Protein AF-A0A918SJ62-F1 (afdb_monomer_lite)

Foldseek 3Di:
DDPVVVVVVVVVVVLVVVLVVLVVVLVVVCCVPVVVVVVPVDDVPDDDDDDLCVCPPPPDPVSVVSSVVSVVSVVD

Radius of gyration: 15.67 Å; chains: 1; bounding box: 37×18×46 Å

Sequence (76 aa):
MTPYCEKIIFTYKILLEMHKELLTRTINVGMAREWAEVNWAFEVGDTYQFDIEQFRGTSDTNLNKLIFSLKNWKRL

Structure (mmCIF, N/CA/C/O backbone):
data_AF-A0A918SJ62-F1
#
_entry.id   AF-A0A918SJ62-F1
#
loop_
_atom_site.group_PDB
_atom_site.id
_atom_site.type_symbol
_atom_site.label_atom_id
_atom_site.label_alt_id
_atom_site.label_comp_id
_atom_site.label_asym_id
_atom_site.label_entity_id
_atom_site.label_seq_id
_atom_site.pdbx_PDB_ins_code
_atom_site.Cartn_x
_atom_site.Cartn_y
_atom_site.Cartn_z
_atom_site.occupancy
_atom_site.B_iso_or_equiv
_atom_site.auth_seq_id
_atom_site.auth_comp_id
_atom_site.auth_asym_id
_atom_site.auth_atom_id
_atom_site.pdbx_PDB_model_num
ATOM 1 N N . MET A 1 1 ? -21.819 3.211 21.029 1.00 61.12 1 MET A N 1
ATOM 2 C CA . MET A 1 1 ? -20.440 2.729 21.274 1.00 61.12 1 MET A CA 1
ATOM 3 C C . MET A 1 1 ? -19.728 3.768 22.131 1.00 61.12 1 MET A C 1
ATOM 5 O O . MET A 1 1 ? -20.248 4.868 22.250 1.00 61.12 1 MET A O 1
ATOM 9 N N . THR A 1 2 ? -18.616 3.453 22.804 1.00 76.69 2 THR A N 1
ATOM 10 C CA . THR A 1 2 ? -17.892 4.500 23.550 1.00 76.69 2 THR A CA 1
ATOM 11 C C . THR A 1 2 ? -17.127 5.402 22.568 1.00 76.69 2 THR A C 1
ATOM 13 O O . THR A 1 2 ? -16.608 4.890 21.570 1.00 76.69 2 THR A O 1
ATOM 16 N N . PRO A 1 3 ? -16.976 6.712 22.851 1.00 86.88 3 PRO A N 1
ATOM 17 C CA . PRO A 1 3 ? -16.210 7.631 21.998 1.00 86.88 3 PRO A CA 1
ATOM 18 C C . PRO A 1 3 ? -14.761 7.182 21.742 1.00 86.88 3 PRO A C 1
ATOM 20 O O . PRO A 1 3 ? -14.158 7.528 20.730 1.00 86.88 3 PRO A O 1
ATOM 23 N N . TYR A 1 4 ? -14.188 6.397 22.658 1.00 88.31 4 TYR A N 1
ATOM 24 C CA . TYR A 1 4 ? -12.870 5.783 22.502 1.00 88.31 4 TYR A CA 1
ATOM 25 C C . TYR A 1 4 ? -12.850 4.709 21.402 1.00 88.31 4 TYR A C 1
ATOM 27 O O . TYR A 1 4 ? -12.013 4.770 20.502 1.00 88.31 4 TYR A O 1
ATOM 35 N N . CYS A 1 5 ? -13.799 3.766 21.422 1.00 86.44 5 CYS A N 1
ATOM 36 C CA . CYS A 1 5 ? -13.879 2.710 20.410 1.00 86.44 5 CYS A CA 1
ATOM 37 C C . CYS A 1 5 ? -14.172 3.273 19.011 1.00 86.44 5 CYS A C 1
ATOM 39 O O . CYS A 1 5 ? -13.632 2.783 18.022 1.00 86.44 5 CYS A O 1
ATOM 41 N N . GLU A 1 6 ? -14.984 4.328 18.920 1.00 92.38 6 GLU A N 1
ATOM 42 C CA . GLU A 1 6 ? -15.269 5.012 17.651 1.00 92.38 6 GLU A CA 1
ATOM 43 C C . GLU A 1 6 ? -14.013 5.650 17.054 1.00 92.38 6 GLU A C 1
ATOM 45 O O . GLU A 1 6 ? -13.759 5.497 15.859 1.00 92.38 6 GLU A O 1
ATOM 50 N N . LYS A 1 7 ? -13.175 6.278 17.889 1.00 89.94 7 LYS A N 1
ATOM 51 C CA . LYS A 1 7 ? -11.878 6.813 17.455 1.00 89.94 7 LYS A CA 1
ATOM 52 C C . LYS A 1 7 ? -10.939 5.715 16.963 1.00 89.94 7 LYS A C 1
ATOM 54 O O . LYS A 1 7 ? -10.312 5.900 15.927 1.00 89.94 7 LYS A O 1
ATOM 5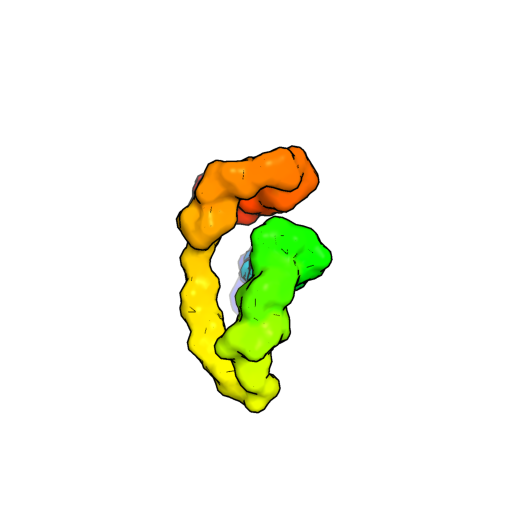9 N N . ILE A 1 8 ? -10.869 4.570 17.648 1.00 91.00 8 ILE A N 1
ATOM 60 C CA . ILE A 1 8 ? -10.055 3.428 17.191 1.00 91.00 8 ILE A CA 1
ATOM 61 C C . ILE A 1 8 ? -10.516 2.954 15.812 1.00 91.00 8 ILE A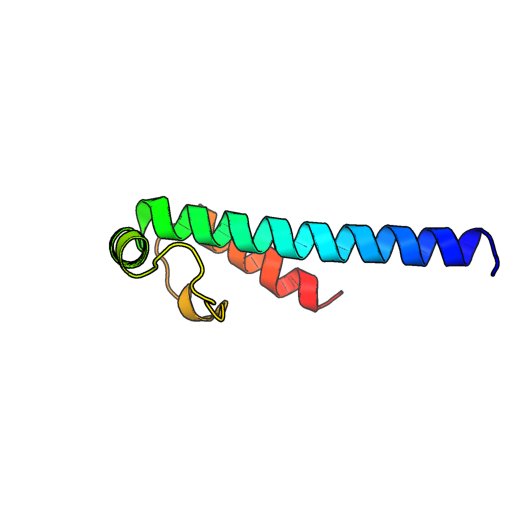 C 1
ATOM 63 O O . ILE A 1 8 ? -9.699 2.814 14.905 1.00 91.00 8 ILE A O 1
ATOM 67 N N . ILE A 1 9 ? -11.820 2.741 15.635 1.00 91.25 9 ILE A N 1
ATOM 68 C CA . ILE A 1 9 ? -12.373 2.239 14.372 1.00 91.25 9 ILE A CA 1
ATOM 69 C C . ILE A 1 9 ? -12.159 3.243 13.242 1.00 91.25 9 ILE A C 1
ATOM 71 O O . ILE A 1 9 ? -11.816 2.847 12.130 1.00 91.25 9 ILE A O 1
ATOM 75 N N . PHE A 1 10 ? -12.339 4.536 13.510 1.00 93.19 10 PHE A N 1
ATOM 76 C CA . PHE A 1 10 ? -12.099 5.577 12.518 1.00 93.19 10 PHE A CA 1
ATOM 77 C C . PHE A 1 10 ? -10.628 5.630 12.094 1.00 93.19 10 PHE A C 1
ATOM 79 O O . PHE A 1 10 ? -10.335 5.592 10.900 1.00 93.19 10 PHE A O 1
ATOM 86 N N . THR A 1 11 ? -9.703 5.620 13.056 1.00 93.56 11 THR A N 1
ATOM 87 C CA . THR A 1 11 ? -8.262 5.565 12.781 1.00 93.56 11 THR A CA 1
ATOM 88 C C . THR A 1 11 ? -7.899 4.322 11.975 1.00 93.56 11 THR A C 1
ATOM 90 O O . THR A 1 11 ? -7.183 4.423 10.984 1.00 93.56 11 THR A O 1
ATOM 93 N N . TYR A 1 1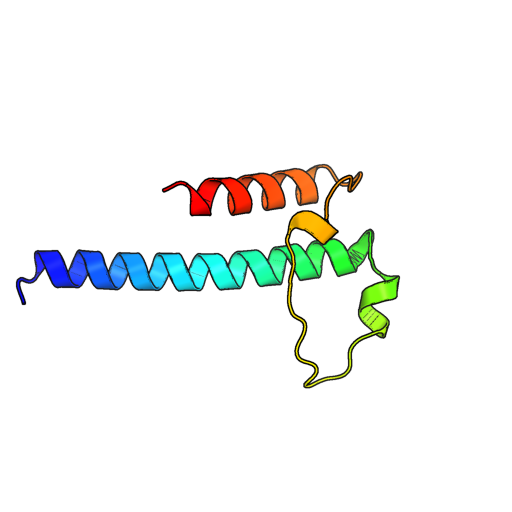2 ? -8.438 3.158 12.338 1.00 91.38 12 TYR A N 1
ATOM 94 C CA . TYR A 1 12 ? -8.203 1.917 11.602 1.00 91.38 12 TYR A CA 1
ATOM 95 C C . TYR A 1 12 ? -8.703 1.990 10.151 1.00 91.38 12 TYR A C 1
ATOM 97 O O . TYR A 1 12 ? -7.992 1.589 9.232 1.00 91.38 12 TYR A O 1
ATOM 105 N N . LYS A 1 13 ? -9.888 2.566 9.916 1.00 90.12 13 LYS A N 1
ATOM 106 C CA . LYS A 1 13 ? -10.405 2.783 8.556 1.00 90.12 13 LYS A CA 1
ATOM 107 C C . LYS A 1 13 ? -9.496 3.702 7.740 1.00 90.12 13 LYS A C 1
ATOM 109 O O . LYS A 1 13 ? -9.215 3.388 6.590 1.00 90.12 13 LYS A O 1
ATOM 114 N N . ILE A 1 14 ? -8.992 4.787 8.333 1.00 94.81 14 ILE A N 1
ATOM 115 C CA . ILE A 1 14 ? -8.021 5.666 7.664 1.00 94.81 14 ILE A CA 1
ATOM 116 C C . ILE A 1 14 ? -6.747 4.896 7.315 1.00 94.81 14 ILE A C 1
ATOM 118 O O . ILE A 1 14 ? -6.270 4.993 6.190 1.00 94.81 14 ILE A O 1
ATOM 122 N N . LEU A 1 15 ? -6.217 4.101 8.247 1.00 89.69 15 LEU A N 1
ATOM 123 C CA . LEU A 1 15 ? -5.023 3.285 8.016 1.00 89.69 15 LEU A CA 1
ATOM 124 C C . LEU A 1 15 ? -5.218 2.300 6.853 1.00 89.69 15 LEU A C 1
ATOM 126 O O . LEU A 1 15 ? -4.310 2.132 6.040 1.00 89.69 15 LEU A O 1
ATOM 130 N N . LEU A 1 16 ? -6.402 1.692 6.732 1.00 84.69 16 LEU A N 1
ATOM 131 C CA . LEU A 1 16 ? -6.741 0.826 5.601 1.00 84.69 16 LEU A CA 1
ATOM 132 C C . LEU A 1 16 ? -6.788 1.585 4.270 1.00 84.69 16 LEU A C 1
ATOM 134 O O . LEU A 1 16 ? -6.244 1.100 3.279 1.00 84.69 16 LEU A O 1
ATOM 138 N N . GLU A 1 17 ? -7.404 2.766 4.230 1.00 86.94 17 GLU A N 1
ATOM 139 C CA . GLU A 1 17 ? -7.459 3.572 3.003 1.00 86.94 17 GLU A CA 1
ATOM 140 C C . GLU A 1 17 ? -6.074 4.093 2.599 1.00 86.94 17 GLU A C 1
ATOM 142 O O . GLU A 1 17 ? -5.696 4.009 1.432 1.00 86.94 17 GLU A O 1
ATOM 147 N N . MET A 1 18 ? -5.259 4.529 3.564 1.00 87.62 18 MET A N 1
ATOM 148 C CA . MET A 1 18 ? -3.869 4.915 3.305 1.00 87.62 18 MET A CA 1
ATOM 149 C C . MET A 1 18 ? -3.045 3.743 2.769 1.00 87.62 18 MET A C 1
ATOM 151 O O . MET A 1 18 ? -2.220 3.940 1.880 1.00 87.62 18 MET A O 1
ATOM 155 N N . HIS A 1 19 ? -3.276 2.523 3.265 1.00 85.25 19 HIS A N 1
ATOM 156 C CA . HIS A 1 19 ? -2.610 1.332 2.743 1.00 85.25 19 HIS A CA 1
ATOM 157 C C . HIS A 1 19 ? -2.954 1.089 1.267 1.00 85.25 19 HIS A C 1
ATOM 159 O O . HIS A 1 19 ? -2.050 0.848 0.468 1.00 85.25 19 HIS A O 1
ATOM 165 N N . LYS A 1 20 ? -4.236 1.201 0.889 1.00 82.12 20 LYS A N 1
ATOM 166 C CA . LYS A 1 20 ? -4.674 1.071 -0.512 1.00 82.12 20 LYS A CA 1
ATOM 167 C C . LYS A 1 20 ? -4.053 2.148 -1.402 1.00 82.12 20 LYS A C 1
ATOM 169 O O . LYS A 1 20 ? -3.523 1.831 -2.459 1.00 82.12 20 LYS A O 1
ATOM 174 N N . GLU A 1 21 ? -4.065 3.402 -0.959 1.00 86.31 21 GLU A N 1
ATOM 175 C CA . GLU A 1 21 ? -3.489 4.520 -1.716 1.00 86.31 21 GLU A CA 1
ATOM 176 C C . GLU A 1 21 ? -1.973 4.355 -1.913 1.00 86.31 21 GLU A C 1
ATOM 178 O O . GLU A 1 21 ? -1.451 4.539 -3.014 1.00 86.31 21 GLU A O 1
ATOM 183 N N . LEU A 1 22 ? -1.250 3.958 -0.860 1.00 84.06 22 LEU A N 1
ATOM 184 C CA . LEU A 1 22 ? 0.188 3.694 -0.937 1.00 84.06 22 LEU A CA 1
ATOM 185 C C . LEU A 1 22 ? 0.508 2.536 -1.884 1.00 84.06 22 LEU A C 1
ATOM 187 O O . LEU A 1 22 ? 1.493 2.610 -2.620 1.00 84.06 22 LEU A O 1
ATOM 191 N N . LEU A 1 23 ? -0.321 1.491 -1.892 1.00 80.62 23 LEU A N 1
ATOM 192 C CA . LEU A 1 23 ? -0.197 0.367 -2.814 1.00 80.62 23 LEU A CA 1
ATOM 193 C C . LEU A 1 23 ? -0.307 0.834 -4.269 1.00 80.62 23 LEU A C 1
ATOM 195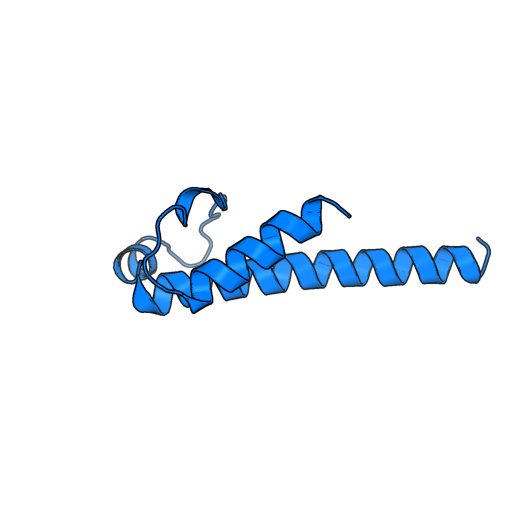 O O . LEU A 1 23 ? 0.618 0.617 -5.049 1.00 80.62 23 LEU A O 1
ATOM 199 N N . THR A 1 24 ? -1.383 1.549 -4.602 1.00 83.12 24 THR A N 1
ATOM 200 C CA . THR A 1 24 ? -1.618 2.104 -5.943 1.00 83.12 24 THR A CA 1
ATOM 201 C C . THR A 1 24 ? -0.462 2.990 -6.396 1.00 83.12 24 THR A C 1
ATOM 203 O O . THR A 1 24 ? 0.055 2.838 -7.501 1.00 83.12 24 THR A O 1
ATOM 206 N N . ARG A 1 25 ? 0.019 3.886 -5.528 1.00 83.06 25 ARG A N 1
ATOM 207 C CA . ARG A 1 25 ? 1.164 4.752 -5.851 1.00 83.06 25 ARG A CA 1
ATOM 208 C C . ARG A 1 25 ? 2.451 3.969 -6.070 1.00 83.06 25 ARG A C 1
ATOM 210 O O . ARG A 1 25 ? 3.202 4.299 -6.982 1.00 83.06 25 ARG A O 1
ATOM 217 N N . THR A 1 26 ? 2.703 2.945 -5.259 1.00 82.56 26 THR A N 1
ATOM 218 C CA . THR A 1 26 ? 3.877 2.073 -5.416 1.00 82.56 26 THR A CA 1
ATOM 219 C C . THR A 1 26 ? 3.850 1.379 -6.773 1.00 82.56 26 THR A C 1
ATOM 221 O O . THR A 1 26 ? 4.872 1.333 -7.455 1.00 82.56 26 THR A O 1
ATOM 224 N N . ILE A 1 27 ? 2.670 0.923 -7.200 1.00 78.81 27 ILE A N 1
ATOM 225 C CA . ILE A 1 27 ? 2.482 0.320 -8.517 1.00 78.81 27 ILE A CA 1
ATOM 226 C C . ILE A 1 27 ? 2.799 1.316 -9.626 1.00 78.81 27 ILE A C 1
ATOM 228 O O . ILE A 1 27 ? 3.618 1.023 -10.492 1.00 78.81 27 ILE A O 1
ATOM 232 N N . ASN A 1 28 ? 2.221 2.514 -9.554 1.00 80.94 28 ASN A N 1
ATOM 233 C CA . ASN A 1 28 ? 2.450 3.557 -10.551 1.00 80.94 28 ASN A CA 1
ATOM 234 C C . ASN A 1 28 ? 3.935 3.943 -10.650 1.00 80.94 28 ASN A C 1
ATOM 236 O O . ASN A 1 28 ? 4.432 4.181 -11.746 1.00 80.94 28 ASN A O 1
ATOM 240 N N . VAL A 1 29 ? 4.666 3.967 -9.529 1.00 84.88 29 VAL A N 1
ATOM 241 C CA . VAL A 1 29 ? 6.121 4.202 -9.523 1.00 84.88 29 VAL A CA 1
ATOM 242 C C . VAL A 1 29 ? 6.867 3.077 -10.242 1.00 84.88 29 VAL A C 1
ATOM 244 O O . VAL A 1 29 ? 7.757 3.356 -11.042 1.00 84.88 29 VAL A O 1
ATOM 247 N N . GLY A 1 30 ? 6.496 1.819 -9.999 1.00 79.75 30 GLY A N 1
ATOM 248 C CA . GLY A 1 30 ? 7.073 0.680 -10.713 1.00 79.75 30 GLY A CA 1
ATOM 249 C C . GLY A 1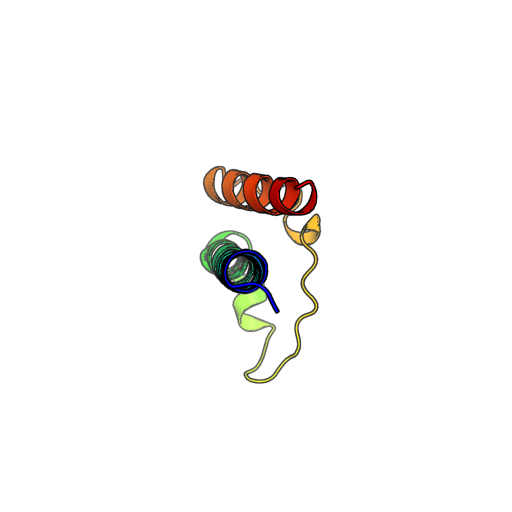 30 ? 6.777 0.706 -12.214 1.00 79.75 30 GLY A C 1
ATOM 250 O O . GLY A 1 30 ? 7.696 0.569 -13.024 1.00 79.75 30 GLY A O 1
ATOM 251 N N . MET A 1 31 ? 5.525 0.979 -12.590 1.00 78.56 31 MET A N 1
ATOM 252 C CA . MET A 1 31 ? 5.098 1.136 -13.985 1.00 78.56 31 MET A CA 1
ATOM 253 C C . MET A 1 31 ? 5.749 2.336 -14.674 1.00 78.56 31 MET A C 1
ATOM 255 O O . MET A 1 31 ? 5.942 2.311 -15.878 1.00 78.56 31 MET A O 1
ATOM 259 N N . ALA A 1 32 ? 6.131 3.387 -13.950 1.00 78.88 32 ALA A N 1
ATOM 260 C CA . ALA A 1 32 ? 6.801 4.533 -14.560 1.00 78.88 32 ALA A CA 1
ATOM 261 C C . ALA A 1 32 ? 8.231 4.218 -15.037 1.00 78.88 32 ALA A C 1
ATOM 263 O O . ALA A 1 32 ? 8.784 4.988 -15.824 1.00 78.88 32 ALA A O 1
ATOM 264 N N . ARG A 1 33 ? 8.853 3.133 -14.550 1.00 75.75 33 ARG A N 1
ATOM 265 C CA . ARG A 1 33 ? 10.266 2.846 -14.822 1.00 75.75 33 ARG A CA 1
ATOM 266 C C . ARG A 1 33 ? 10.546 1.390 -15.158 1.00 75.75 33 ARG A C 1
ATOM 268 O O . ARG A 1 33 ? 10.820 1.092 -16.313 1.00 75.75 33 ARG A O 1
ATOM 275 N N . GLU A 1 34 ? 10.526 0.501 -14.168 1.00 72.31 34 GLU A N 1
ATOM 276 C CA . GLU A 1 34 ? 10.948 -0.889 -14.380 1.00 72.31 34 GLU A CA 1
ATOM 277 C C . GLU A 1 34 ? 9.921 -1.707 -15.160 1.00 72.31 34 GLU A C 1
ATOM 279 O O . GLU A 1 34 ? 10.308 -2.632 -15.862 1.00 72.31 34 GLU A O 1
ATOM 284 N N . TRP A 1 35 ? 8.639 -1.342 -15.094 1.00 72.50 35 TRP A N 1
ATOM 285 C CA . TRP A 1 35 ? 7.554 -2.015 -15.816 1.00 72.50 35 TRP A CA 1
ATOM 286 C C . TRP A 1 35 ? 6.813 -1.075 -16.760 1.00 72.50 35 TRP A C 1
ATOM 288 O O . TRP A 1 35 ? 5.592 -1.148 -16.897 1.00 72.50 35 TRP A O 1
ATOM 298 N N . ALA A 1 36 ? 7.548 -0.179 -17.419 1.00 71.25 36 ALA A N 1
ATOM 299 C CA . ALA A 1 36 ? 6.981 0.758 -18.391 1.00 71.25 36 ALA A CA 1
ATOM 300 C C . ALA A 1 36 ? 6.173 0.061 -19.491 1.00 71.25 36 ALA A C 1
ATOM 302 O O . ALA A 1 36 ? 5.162 0.585 -19.947 1.00 71.25 36 ALA A O 1
ATOM 303 N N . GLU A 1 37 ? 6.576 -1.148 -19.861 1.00 67.56 37 GLU A N 1
ATOM 304 C CA . GLU A 1 37 ? 5.902 -2.013 -20.829 1.00 67.56 37 GLU A CA 1
ATOM 305 C C . GLU A 1 37 ? 4.545 -2.556 -20.349 1.00 67.56 37 GLU A C 1
ATOM 307 O O . GLU A 1 37 ? 3.631 -2.729 -21.151 1.00 67.56 37 GLU A O 1
ATOM 312 N N . VAL A 1 38 ? 4.350 -2.713 -19.037 1.00 66.44 38 VAL A N 1
ATOM 313 C CA . VAL A 1 38 ? 3.060 -3.107 -18.443 1.00 66.44 38 VAL A CA 1
ATOM 314 C C . VAL A 1 38 ? 2.053 -1.951 -18.467 1.00 66.44 38 VAL A C 1
ATOM 316 O O . VAL A 1 38 ? 0.847 -2.177 -18.515 1.00 66.44 38 VAL A O 1
ATOM 319 N N . ASN A 1 39 ? 2.529 -0.704 -18.515 1.00 63.47 39 ASN A N 1
ATOM 320 C CA . ASN A 1 39 ? 1.683 0.493 -18.555 1.00 63.47 39 ASN A CA 1
ATOM 321 C C . ASN A 1 39 ? 0.806 0.577 -19.826 1.00 63.47 39 ASN A C 1
ATOM 323 O O . ASN A 1 39 ? -0.142 1.352 -19.875 1.00 63.47 39 ASN A O 1
ATOM 327 N N . TRP A 1 40 ? 1.124 -0.219 -20.852 1.00 65.38 40 TRP A N 1
ATOM 328 C CA . TRP A 1 40 ? 0.401 -0.291 -22.126 1.00 65.38 40 TRP A CA 1
ATOM 329 C C . TRP A 1 40 ? -0.510 -1.523 -22.215 1.00 65.38 40 TRP A C 1
ATOM 331 O O . TRP A 1 40 ? -1.239 -1.672 -23.190 1.00 65.38 40 TRP A O 1
ATOM 341 N N . ALA A 1 41 ? -0.447 -2.416 -21.223 1.00 67.88 41 ALA A N 1
ATOM 342 C CA . ALA A 1 41 ? -1.140 -3.702 -21.223 1.00 67.88 41 ALA A CA 1
ATOM 343 C C . ALA A 1 41 ? -2.532 -3.654 -20.568 1.00 67.88 41 ALA A C 1
ATOM 345 O O . ALA A 1 41 ? -3.211 -4.678 -20.545 1.00 67.88 41 ALA A O 1
ATOM 346 N N . PHE A 1 42 ? -2.943 -2.499 -20.033 1.00 66.00 42 PHE A N 1
ATOM 347 C CA . PHE A 1 42 ? -4.224 -2.318 -19.353 1.00 66.00 42 PHE A CA 1
ATOM 348 C C . PHE A 1 42 ? -5.037 -1.199 -19.998 1.00 66.00 42 PHE A C 1
ATOM 350 O O . PHE A 1 42 ? -4.531 -0.097 -20.224 1.00 66.00 42 PHE A O 1
ATOM 357 N N . GLU A 1 43 ? -6.314 -1.468 -20.243 1.00 66.94 43 GLU A N 1
ATOM 358 C CA . GLU A 1 43 ? -7.285 -0.472 -20.675 1.00 66.94 43 GLU A CA 1
ATOM 359 C C . GLU A 1 43 ? -8.028 0.140 -19.478 1.00 66.94 43 GLU A C 1
ATOM 361 O O . GLU A 1 43 ? -8.055 -0.384 -18.359 1.00 66.94 43 GLU A O 1
ATOM 366 N N . VAL A 1 44 ? -8.654 1.298 -19.705 1.00 66.25 44 VAL A N 1
ATOM 367 C CA . VAL A 1 44 ? -9.464 1.963 -18.678 1.00 66.25 44 VAL A CA 1
ATOM 368 C C . VAL A 1 44 ? -10.662 1.078 -18.329 1.00 66.25 44 VAL A C 1
ATOM 370 O O . VAL A 1 44 ? -11.571 0.912 -19.135 1.00 66.25 44 VAL A O 1
ATOM 373 N N . GLY A 1 45 ? -10.683 0.561 -17.100 1.00 71.75 45 GLY A N 1
ATOM 374 C CA . GLY A 1 45 ? -11.738 -0.328 -16.602 1.00 71.75 45 GLY A CA 1
ATOM 375 C C . GLY A 1 45 ? -11.267 -1.754 -16.319 1.00 71.75 45 GLY A C 1
ATOM 376 O O . GLY A 1 45 ? -11.999 -2.507 -15.673 1.00 71.75 45 GLY A O 1
ATOM 377 N N . ASP A 1 46 ? -10.044 -2.109 -16.719 1.00 70.19 46 ASP A N 1
ATOM 378 C CA . ASP A 1 46 ? -9.475 -3.412 -16.396 1.00 70.19 46 ASP A CA 1
ATOM 379 C C . ASP A 1 46 ? -9.281 -3.589 -14.889 1.00 70.19 46 ASP A C 1
ATOM 381 O O . ASP A 1 46 ? -8.808 -2.708 -14.165 1.00 70.19 46 ASP A O 1
ATOM 385 N N . THR A 1 47 ? -9.647 -4.776 -14.404 1.00 60.72 47 THR A N 1
ATOM 386 C CA . THR A 1 47 ? -9.419 -5.158 -13.011 1.00 60.72 47 THR A CA 1
ATOM 387 C C . THR A 1 47 ? -8.087 -5.880 -12.910 1.00 60.72 47 THR A C 1
ATOM 389 O O . THR A 1 47 ? -7.976 -7.058 -13.240 1.00 60.72 47 THR A O 1
ATOM 392 N N . TYR A 1 48 ? -7.070 -5.180 -12.419 1.00 68.19 48 TYR A N 1
ATOM 393 C CA . TYR A 1 48 ? -5.783 -5.789 -12.124 1.00 68.19 48 TYR A CA 1
ATOM 394 C C . TYR A 1 48 ? -5.760 -6.347 -10.701 1.00 68.19 48 TYR A C 1
ATOM 396 O O . TYR A 1 48 ? -5.871 -5.611 -9.716 1.00 68.19 48 TYR A O 1
ATOM 404 N N . GLN A 1 49 ? -5.597 -7.664 -10.584 1.00 67.25 49 GLN A N 1
ATOM 405 C CA . GLN A 1 49 ? -5.345 -8.297 -9.297 1.00 67.25 49 GLN A CA 1
ATOM 406 C C . GLN A 1 49 ? -3.859 -8.168 -8.968 1.00 67.25 49 GLN A C 1
ATOM 408 O O . GLN A 1 49 ? -3.011 -8.895 -9.483 1.00 67.25 49 GLN A O 1
ATOM 413 N N . PHE A 1 50 ? -3.557 -7.186 -8.126 1.00 67.88 50 PHE A N 1
ATOM 414 C CA . PHE A 1 50 ? -2.194 -6.894 -7.726 1.00 67.88 50 PHE A CA 1
ATOM 415 C C . PHE A 1 50 ? -1.618 -7.976 -6.802 1.00 67.88 50 PHE A C 1
ATOM 417 O O . PHE A 1 50 ? -2.214 -8.287 -5.765 1.00 67.88 50 PHE A O 1
ATOM 424 N N . ASP A 1 51 ? -0.417 -8.463 -7.123 1.00 73.31 51 ASP A N 1
ATOM 425 C CA . ASP A 1 51 ? 0.393 -9.287 -6.227 1.00 73.31 51 ASP A CA 1
ATOM 426 C C . ASP A 1 51 ? 1.741 -8.605 -5.965 1.00 73.31 51 ASP A C 1
ATOM 428 O O . ASP A 1 51 ? 2.533 -8.350 -6.867 1.00 73.31 51 ASP A O 1
ATOM 432 N N . ILE A 1 52 ? 2.036 -8.342 -4.692 1.00 73.06 52 ILE A N 1
ATOM 433 C CA . ILE A 1 52 ? 3.285 -7.699 -4.273 1.00 73.06 52 ILE A CA 1
ATOM 434 C C . ILE A 1 52 ? 4.533 -8.505 -4.651 1.00 73.06 52 ILE A C 1
ATOM 436 O O . ILE A 1 52 ? 5.620 -7.936 -4.755 1.00 73.06 52 ILE A O 1
ATOM 440 N N . GLU A 1 53 ? 4.393 -9.815 -4.866 1.00 75.88 53 GLU A N 1
ATOM 441 C CA . GLU A 1 53 ? 5.475 -10.671 -5.348 1.00 75.88 53 GLU A CA 1
ATOM 442 C C . GLU A 1 53 ? 5.858 -10.391 -6.802 1.00 75.88 53 GLU A C 1
ATOM 444 O O . GLU A 1 53 ? 6.975 -10.724 -7.192 1.00 75.88 53 GLU A O 1
ATOM 449 N N . GLN A 1 54 ? 5.013 -9.705 -7.580 1.00 73.62 54 GLN A N 1
ATOM 450 C CA . GLN A 1 54 ? 5.373 -9.264 -8.928 1.00 73.62 54 GLN A CA 1
ATOM 451 C C . GLN A 1 54 ? 6.618 -8.373 -8.879 1.00 73.62 54 GLN A C 1
ATOM 453 O O . GLN A 1 54 ? 7.496 -8.530 -9.715 1.00 73.62 54 GLN A O 1
ATOM 458 N N . PHE A 1 55 ? 6.759 -7.522 -7.851 1.00 76.31 55 PHE A N 1
ATOM 459 C CA . PHE A 1 55 ? 7.898 -6.606 -7.685 1.00 76.31 55 PHE A CA 1
ATOM 460 C C . PHE A 1 55 ? 9.164 -7.257 -7.127 1.00 76.31 55 PHE A C 1
ATOM 462 O O . PHE A 1 55 ? 10.138 -6.577 -6.788 1.00 76.31 55 PHE A O 1
ATOM 469 N N . ARG A 1 56 ? 9.173 -8.578 -6.970 1.00 75.31 56 ARG A N 1
ATOM 470 C CA . ARG A 1 56 ? 10.308 -9.273 -6.382 1.00 75.31 56 ARG A CA 1
ATOM 471 C C . ARG A 1 56 ? 11.530 -9.170 -7.295 1.00 75.31 56 ARG A C 1
ATOM 473 O O . ARG A 1 56 ? 11.494 -9.576 -8.447 1.00 75.31 56 ARG A O 1
ATOM 480 N N . GLY A 1 57 ? 12.640 -8.693 -6.735 1.00 74.75 57 GLY A N 1
ATOM 481 C CA . GLY A 1 57 ? 13.912 -8.610 -7.456 1.00 74.75 57 GLY A CA 1
ATOM 482 C C . GLY A 1 57 ? 14.073 -7.362 -8.326 1.00 74.75 57 GLY A C 1
ATOM 483 O O . GLY A 1 57 ? 15.034 -7.305 -9.087 1.00 74.75 57 GLY A O 1
ATOM 484 N N . THR A 1 58 ? 13.185 -6.370 -8.188 1.00 82.38 58 THR A N 1
ATOM 485 C CA . THR A 1 58 ? 13.385 -5.026 -8.752 1.00 82.38 58 THR A CA 1
ATOM 486 C C . THR A 1 58 ? 14.755 -4.461 -8.364 1.00 82.38 58 THR A C 1
ATOM 488 O O . THR A 1 58 ? 15.200 -4.613 -7.220 1.00 82.38 58 THR A O 1
ATOM 491 N N . SER A 1 59 ? 15.434 -3.811 -9.311 1.00 84.25 59 SER A N 1
ATOM 492 C CA . SER A 1 59 ? 16.733 -3.166 -9.076 1.00 84.25 59 SER A CA 1
ATOM 493 C C . SER A 1 59 ? 16.593 -1.754 -8.492 1.00 84.25 59 SER A C 1
ATOM 495 O O . SER A 1 59 ? 17.560 -1.193 -7.972 1.00 84.25 59 SER A O 1
ATOM 497 N N . ASP A 1 60 ? 15.384 -1.184 -8.523 1.00 85.31 60 ASP A N 1
ATOM 498 C CA . ASP A 1 60 ? 15.098 0.152 -8.022 1.00 85.31 60 ASP A CA 1
ATOM 499 C C . ASP A 1 60 ? 15.055 0.174 -6.486 1.00 85.31 60 ASP A C 1
ATOM 501 O O . ASP A 1 60 ? 14.177 -0.376 -5.812 1.00 85.31 60 ASP A O 1
ATOM 505 N N . THR A 1 61 ? 16.046 0.843 -5.902 1.00 86.12 61 THR A N 1
ATOM 506 C CA . THR A 1 61 ? 16.211 0.972 -4.451 1.00 86.12 61 THR A CA 1
ATOM 507 C C . THR A 1 61 ? 15.014 1.636 -3.761 1.00 86.12 61 THR A C 1
ATOM 509 O O . THR A 1 61 ? 14.698 1.293 -2.620 1.00 86.12 61 THR A O 1
ATOM 512 N N . ASN A 1 62 ? 14.349 2.600 -4.404 1.00 84.25 62 ASN A N 1
ATOM 513 C CA . ASN A 1 62 ? 13.224 3.313 -3.796 1.00 84.25 62 ASN A CA 1
ATOM 514 C C . ASN A 1 62 ? 11.950 2.472 -3.852 1.00 84.25 62 ASN A C 1
ATOM 516 O O . ASN A 1 62 ? 11.225 2.399 -2.858 1.00 84.25 62 ASN A O 1
ATOM 520 N N . LEU A 1 63 ? 11.726 1.777 -4.966 1.00 83.12 63 LEU A N 1
ATOM 521 C CA . LEU A 1 63 ? 10.635 0.819 -5.098 1.00 83.12 63 LEU A CA 1
ATOM 522 C C . LEU A 1 63 ? 10.762 -0.313 -4.067 1.00 83.12 63 LEU A C 1
ATOM 524 O O . LEU A 1 63 ? 9.805 -0.607 -3.351 1.00 83.12 63 LEU A O 1
ATOM 528 N N . ASN A 1 64 ? 11.970 -0.854 -3.882 1.00 85.25 64 ASN A N 1
ATOM 529 C CA . ASN A 1 64 ? 12.258 -1.848 -2.844 1.00 85.25 64 ASN A CA 1
ATOM 530 C C . ASN A 1 64 ? 11.900 -1.365 -1.427 1.00 85.25 64 ASN A C 1
ATOM 532 O O . ASN A 1 64 ? 11.320 -2.119 -0.641 1.00 85.25 64 ASN A O 1
ATOM 536 N N . LYS A 1 65 ? 12.201 -0.103 -1.089 1.00 85.69 65 LYS A N 1
ATOM 537 C CA . LYS A 1 65 ? 11.832 0.484 0.213 1.00 85.69 65 LYS A CA 1
ATOM 538 C C . LYS A 1 65 ? 10.315 0.573 0.389 1.00 85.69 65 LYS A C 1
ATOM 540 O O . LYS A 1 65 ? 9.815 0.215 1.454 1.00 85.69 65 LYS A O 1
ATOM 545 N N . LEU A 1 66 ? 9.587 0.997 -0.646 1.00 83.69 66 LEU A N 1
ATOM 546 C CA . LEU A 1 66 ? 8.121 1.072 -0.618 1.00 83.69 66 LEU A CA 1
ATOM 547 C C . LEU A 1 66 ? 7.488 -0.312 -0.415 1.00 83.69 66 LEU A C 1
ATOM 549 O O . LEU A 1 66 ? 6.630 -0.482 0.453 1.00 83.69 66 LEU A O 1
ATOM 553 N N . ILE A 1 67 ? 7.971 -1.323 -1.141 1.00 84.00 67 ILE A N 1
ATOM 554 C CA . ILE A 1 67 ? 7.515 -2.715 -1.006 1.00 84.00 67 ILE A CA 1
ATOM 555 C C . ILE A 1 67 ? 7.770 -3.241 0.406 1.00 84.00 67 ILE A C 1
ATOM 557 O O . ILE A 1 67 ? 6.895 -3.870 1.004 1.00 84.00 67 ILE A O 1
ATOM 561 N N . PHE A 1 68 ? 8.949 -2.967 0.968 1.00 84.06 68 PHE A N 1
ATOM 562 C CA . PHE A 1 68 ? 9.279 -3.364 2.334 1.00 84.06 68 PHE A CA 1
ATOM 563 C C . PHE A 1 68 ? 8.322 -2.738 3.360 1.00 84.06 68 PHE A C 1
ATOM 565 O O . PHE A 1 68 ? 7.829 -3.440 4.246 1.00 84.06 68 PHE A O 1
ATOM 572 N N . SER A 1 69 ? 8.004 -1.447 3.232 1.00 81.81 69 SER A N 1
ATOM 573 C CA . SER A 1 69 ? 7.029 -0.778 4.102 1.00 81.81 69 SER A CA 1
ATOM 574 C C . SER A 1 69 ? 5.634 -1.405 3.996 1.00 81.81 69 SER A C 1
ATOM 576 O O . SER A 1 69 ? 5.014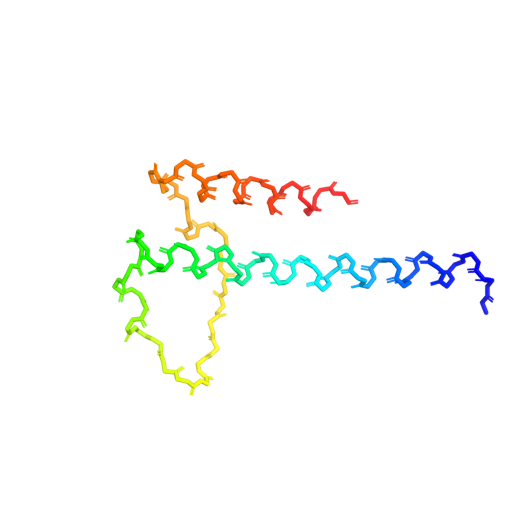 -1.687 5.021 1.00 81.81 69 SER A O 1
ATOM 578 N N . LEU A 1 70 ? 5.169 -1.709 2.780 1.00 80.94 70 LEU A N 1
ATOM 579 C CA . LEU A 1 70 ? 3.875 -2.362 2.548 1.00 80.94 70 LEU A CA 1
ATOM 580 C C . LEU A 1 70 ? 3.812 -3.780 3.139 1.00 80.94 70 LEU A C 1
ATOM 582 O O . LEU A 1 70 ? 2.804 -4.146 3.747 1.00 80.94 70 LEU A O 1
ATOM 586 N N . LYS A 1 71 ? 4.887 -4.572 3.009 1.00 79.25 71 LYS A N 1
ATOM 587 C CA . LYS A 1 71 ? 4.967 -5.936 3.565 1.00 79.25 71 LYS A CA 1
ATOM 588 C C . LYS A 1 71 ? 4.916 -5.945 5.092 1.00 79.25 71 LYS A C 1
ATOM 590 O O . LYS A 1 71 ? 4.262 -6.807 5.674 1.00 79.25 71 LYS A O 1
ATOM 595 N N . ASN A 1 72 ? 5.582 -4.992 5.740 1.00 78.75 72 ASN A N 1
ATOM 596 C CA . ASN A 1 72 ? 5.600 -4.914 7.201 1.00 78.75 72 ASN A CA 1
ATOM 597 C C . ASN A 1 72 ? 4.324 -4.305 7.791 1.00 78.75 72 ASN A C 1
ATOM 599 O O . ASN A 1 72 ? 3.997 -4.603 8.934 1.00 78.75 72 ASN A O 1
ATOM 603 N N . TRP A 1 73 ? 3.559 -3.536 7.012 1.00 67.38 73 TRP A N 1
ATOM 604 C CA . TRP A 1 73 ? 2.258 -3.024 7.444 1.00 67.38 73 TRP A CA 1
ATOM 605 C C . TRP A 1 73 ? 1.247 -4.140 7.740 1.00 67.38 73 TRP A C 1
ATOM 607 O O . TRP A 1 73 ? 0.493 -4.040 8.697 1.00 67.38 73 TRP A O 1
ATOM 617 N N . LYS A 1 74 ? 1.263 -5.241 6.972 1.00 58.47 74 LYS A N 1
ATOM 618 C CA . LYS A 1 74 ? 0.391 -6.412 7.207 1.00 58.47 74 LYS A CA 1
ATOM 619 C C . LYS A 1 74 ? 0.733 -7.210 8.480 1.00 58.47 74 LYS A C 1
ATOM 621 O O . LYS A 1 74 ? 0.024 -8.163 8.787 1.00 58.47 74 LYS A O 1
ATOM 626 N N . ARG A 1 75 ? 1.836 -6.888 9.169 1.00 56.59 75 ARG A N 1
ATOM 627 C CA . ARG A 1 75 ? 2.286 -7.569 10.399 1.00 56.59 75 ARG A CA 1
ATOM 628 C C . ARG A 1 75 ? 1.916 -6.822 11.690 1.00 56.59 75 ARG A C 1
ATOM 630 O O . ARG A 1 75 ? 2.220 -7.341 12.761 1.00 56.59 75 ARG A O 1
ATOM 637 N N . LEU A 1 76 ? 1.308 -5.638 11.582 1.00 46.75 76 LEU A N 1
ATOM 638 C CA . LEU A 1 76 ? 0.710 -4.872 12.685 1.00 46.75 76 LEU A CA 1
ATOM 639 C C . LEU A 1 76 ? -0.792 -5.157 12.762 1.00 46.75 76 LEU A C 1
ATOM 641 O O . LEU A 1 76 ? -1.305 -5.201 13.899 1.00 46.75 76 LEU A O 1
#

Secondary structure (DSSP, 8-state):
--HHHHHHHHHHHHHHHHHHHHHHHHHHHHHTTTTTTGGGS--TT------GGGGTT---HHHHHHHHHHHHHTT-

pLDDT: mean 78.33, std 9.89, range [46.75, 94.81]

Organism: NCBI:txid680283